Protein AF-A0A962HNU2-F1 (afdb_monomer_lite)

Structure (mmCIF, N/CA/C/O backbone):
data_AF-A0A962HNU2-F1
#
_entry.id   AF-A0A962HNU2-F1
#
loo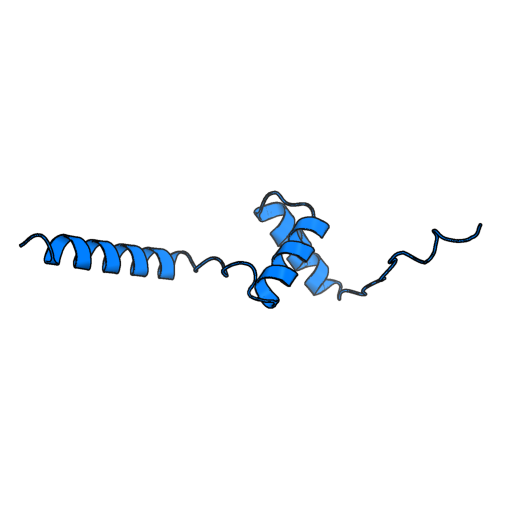p_
_atom_site.group_PDB
_atom_site.id
_atom_site.type_symbol
_atom_site.label_atom_id
_atom_site.label_alt_id
_atom_site.label_comp_id
_atom_site.label_asym_id
_atom_site.label_entity_id
_atom_site.label_seq_id
_atom_site.pdbx_PDB_ins_code
_atom_site.Cartn_x
_atom_site.Cartn_y
_atom_site.Cartn_z
_atom_site.occupancy
_atom_site.B_iso_or_equiv
_atom_site.auth_seq_id
_atom_site.auth_comp_id
_atom_site.auth_asym_id
_atom_site.auth_atom_id
_atom_site.pdbx_PDB_model_num
ATOM 1 N N . MET A 1 1 ? 39.519 -8.960 -2.772 1.00 44.78 1 MET A N 1
ATOM 2 C CA . MET A 1 1 ? 38.238 -8.915 -2.039 1.00 44.78 1 MET A CA 1
ATOM 3 C C . MET A 1 1 ? 37.123 -8.621 -3.033 1.00 44.78 1 MET A C 1
ATOM 5 O O . MET A 1 1 ? 36.922 -7.469 -3.388 1.00 44.78 1 MET A O 1
ATOM 9 N N . LYS A 1 2 ? 36.474 -9.664 -3.561 1.00 49.91 2 LYS A N 1
ATOM 10 C CA . LYS A 1 2 ? 35.201 -9.568 -4.291 1.00 49.91 2 LYS A CA 1
ATOM 11 C C . LYS A 1 2 ? 34.141 -10.089 -3.326 1.00 49.91 2 LYS A C 1
ATOM 13 O O . LYS A 1 2 ? 33.910 -11.286 -3.287 1.00 49.91 2 LYS A O 1
ATOM 18 N N . GLU A 1 3 ? 33.609 -9.219 -2.479 1.00 52.19 3 GLU A N 1
ATOM 19 C CA . GLU A 1 3 ? 32.673 -9.623 -1.416 1.00 52.19 3 GLU A CA 1
ATOM 20 C C . GLU A 1 3 ? 31.421 -8.734 -1.342 1.00 52.19 3 GLU A C 1
ATOM 22 O O . GLU A 1 3 ? 30.722 -8.765 -0.343 1.00 52.19 3 GLU A O 1
ATOM 27 N N . ASN A 1 4 ? 31.102 -7.951 -2.385 1.00 52.25 4 ASN A N 1
ATOM 28 C CA . ASN A 1 4 ? 29.994 -6.984 -2.304 1.00 52.25 4 ASN A CA 1
ATOM 29 C C . ASN A 1 4 ? 28.995 -6.950 -3.475 1.00 52.25 4 ASN A C 1
ATOM 31 O O . ASN A 1 4 ? 28.066 -6.153 -3.410 1.00 52.25 4 ASN A O 1
ATOM 35 N N . ASP A 1 5 ? 29.119 -7.786 -4.511 1.00 51.09 5 ASP A N 1
ATOM 36 C CA . ASP A 1 5 ? 28.217 -7.688 -5.681 1.00 51.09 5 ASP A CA 1
ATOM 37 C C . ASP A 1 5 ? 26.997 -8.627 -5.643 1.00 51.09 5 ASP A C 1
ATOM 39 O O . ASP A 1 5 ? 26.017 -8.379 -6.342 1.00 51.09 5 ASP A O 1
ATOM 43 N N . ASP A 1 6 ? 27.000 -9.658 -4.791 1.00 51.28 6 ASP A N 1
ATOM 44 C CA . ASP A 1 6 ? 25.919 -10.66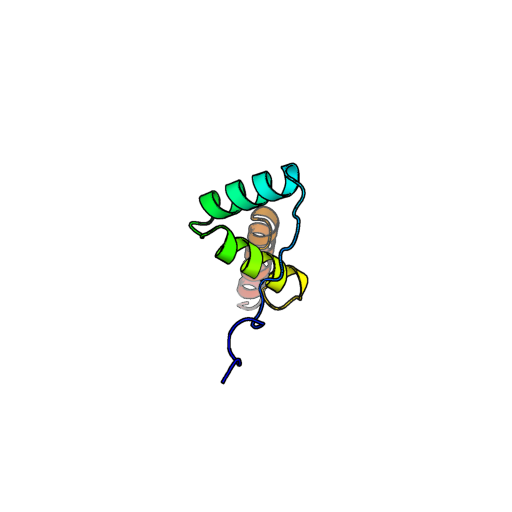3 -4.732 1.00 51.28 6 ASP A CA 1
ATOM 45 C C . ASP A 1 6 ? 24.815 -10.336 -3.704 1.00 51.28 6 ASP A C 1
ATOM 47 O O . ASP A 1 6 ? 23.883 -11.115 -3.492 1.00 51.28 6 ASP A O 1
ATOM 51 N N . TYR A 1 7 ? 24.868 -9.159 -3.075 1.00 49.78 7 TYR A N 1
ATOM 52 C CA . TYR A 1 7 ? 23.897 -8.719 -2.069 1.00 49.78 7 TYR A CA 1
ATOM 53 C C . TYR A 1 7 ? 22.617 -8.170 -2.762 1.00 49.78 7 TYR A C 1
ATOM 55 O O . TYR A 1 7 ? 22.390 -6.968 -2.853 1.00 49.78 7 TYR A O 1
ATOM 63 N N . TYR A 1 8 ? 21.746 -9.075 -3.228 1.00 52.94 8 TYR A N 1
ATOM 64 C CA . TYR A 1 8 ? 20.291 -8.874 -3.438 1.00 52.94 8 TYR A CA 1
ATOM 65 C C . TYR A 1 8 ? 19.784 -8.004 -4.603 1.00 52.94 8 TYR A C 1
ATOM 67 O O . TYR A 1 8 ? 18.856 -7.210 -4.433 1.00 52.94 8 TYR A O 1
ATOM 75 N N . ARG A 1 9 ? 20.224 -8.233 -5.844 1.00 55.00 9 ARG A N 1
ATOM 76 C CA . ARG A 1 9 ? 19.353 -7.906 -6.995 1.00 55.00 9 ARG A CA 1
ATOM 77 C C . ARG A 1 9 ? 18.346 -9.025 -7.229 1.00 55.00 9 ARG A C 1
ATOM 79 O O . ARG A 1 9 ? 18.392 -9.715 -8.244 1.00 55.00 9 ARG A O 1
ATOM 86 N N . THR A 1 10 ? 17.409 -9.205 -6.305 1.00 59.38 10 THR A N 1
ATOM 87 C CA . THR A 1 10 ? 16.239 -10.039 -6.584 1.00 59.38 10 THR A CA 1
ATOM 88 C C . THR A 1 10 ? 15.365 -9.272 -7.572 1.00 59.38 10 THR A C 1
ATOM 90 O O . THR A 1 10 ? 14.560 -8.421 -7.203 1.00 59.38 10 THR A O 1
ATOM 93 N N . GLN A 1 11 ? 15.606 -9.493 -8.865 1.00 68.19 11 GLN A N 1
ATOM 94 C CA . GLN A 1 11 ? 14.816 -8.905 -9.939 1.00 68.19 11 GLN A CA 1
ATOM 95 C C . GLN A 1 11 ? 13.476 -9.633 -10.014 1.00 68.19 11 GLN A C 1
ATOM 97 O O . GLN A 1 11 ? 13.284 -10.552 -10.810 1.00 68.19 11 GLN A O 1
ATOM 102 N N . PHE A 1 12 ? 12.550 -9.246 -9.144 1.00 71.94 12 PHE A N 1
ATOM 103 C CA . PHE A 1 12 ? 11.185 -9.737 -9.212 1.00 71.94 12 PHE A CA 1
ATOM 104 C C . PHE A 1 12 ? 10.496 -9.139 -10.437 1.00 71.94 12 PHE A C 1
ATOM 106 O O . PHE A 1 12 ? 10.461 -7.922 -10.620 1.00 71.94 12 PHE A O 1
ATOM 113 N N . ARG A 1 13 ? 9.955 -10.008 -11.292 1.00 83.12 13 ARG A N 1
ATOM 114 C CA . ARG A 1 13 ? 9.088 -9.588 -12.392 1.00 83.12 13 ARG A CA 1
ATOM 115 C C . ARG A 1 13 ? 7.673 -9.474 -11.854 1.00 83.12 13 ARG A C 1
ATOM 117 O O . ARG A 1 13 ? 7.098 -10.472 -11.431 1.00 83.12 13 ARG A O 1
ATOM 124 N N . ILE A 1 14 ? 7.143 -8.261 -11.881 1.00 85.94 14 ILE A N 1
ATOM 125 C CA . ILE A 1 14 ? 5.761 -7.973 -11.515 1.00 85.94 14 ILE A CA 1
ATOM 126 C C . ILE A 1 14 ? 4.981 -7.786 -12.825 1.00 85.94 14 ILE A C 1
ATOM 128 O O . ILE A 1 14 ? 5.466 -7.061 -13.700 1.00 85.94 14 ILE A O 1
ATOM 132 N N . PRO A 1 15 ? 3.823 -8.449 -12.998 1.00 93.44 15 PRO A N 1
ATOM 133 C CA . PRO A 1 15 ? 2.905 -8.166 -14.099 1.00 93.44 15 PRO A CA 1
ATOM 134 C C . PRO A 1 15 ? 2.576 -6.667 -14.198 1.00 93.44 15 PRO A C 1
ATOM 136 O O . PRO A 1 15 ? 2.506 -5.974 -13.184 1.00 93.44 15 PRO A O 1
ATOM 139 N N . ALA A 1 16 ? 2.447 -6.143 -15.419 1.00 90.56 16 ALA A N 1
ATOM 140 C CA . ALA A 1 16 ? 2.359 -4.698 -15.650 1.00 90.56 16 ALA A CA 1
ATOM 141 C C . ALA A 1 16 ? 1.079 -4.067 -15.075 1.00 90.56 16 ALA A C 1
ATOM 143 O O . ALA A 1 16 ? 1.123 -2.945 -14.579 1.00 90.56 16 ALA A O 1
ATOM 144 N N . ASP A 1 17 ? -0.026 -4.804 -15.121 1.00 92.81 17 ASP A N 1
ATOM 145 C CA . ASP A 1 17 ? -1.300 -4.482 -14.478 1.00 92.81 17 ASP A CA 1
ATOM 146 C C . ASP A 1 17 ? -1.135 -4.339 -12.960 1.00 92.81 17 ASP A C 1
ATOM 148 O O . ASP A 1 17 ? -1.426 -3.283 -12.403 1.00 92.81 17 ASP A O 1
ATOM 152 N N . ILE A 1 18 ? -0.536 -5.341 -12.313 1.00 93.19 18 ILE A N 1
ATOM 153 C CA . ILE A 1 18 ? -0.289 -5.332 -10.865 1.00 93.19 18 ILE A CA 1
ATOM 154 C C . ILE A 1 18 ? 0.678 -4.207 -10.476 1.00 93.19 18 ILE A C 1
ATOM 156 O O . ILE A 1 18 ? 0.501 -3.546 -9.455 1.00 93.19 18 ILE A O 1
ATOM 160 N N . TYR A 1 19 ? 1.716 -3.963 -11.278 1.00 92.94 19 TYR A N 1
ATOM 161 C CA . TYR A 1 19 ? 2.639 -2.856 -11.032 1.00 92.94 19 TYR A CA 1
ATOM 162 C 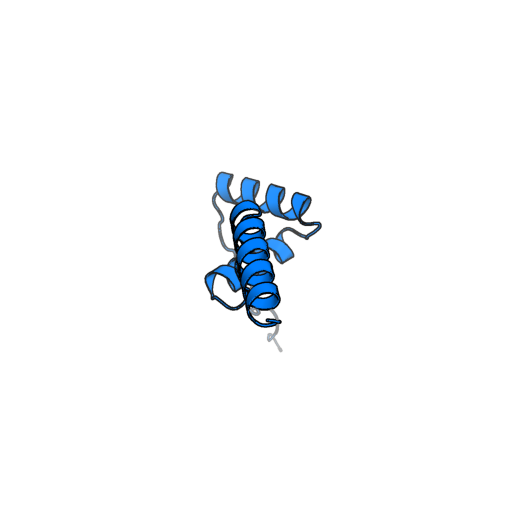C . TYR A 1 19 ? 1.937 -1.493 -11.111 1.00 92.94 19 TYR A C 1
ATOM 164 O O . TYR A 1 19 ? 2.240 -0.616 -10.302 1.00 92.94 19 TYR A O 1
ATOM 172 N N . GLY A 1 20 ? 1.006 -1.328 -12.058 1.00 94.44 20 GLY A N 1
ATOM 173 C CA . GLY A 1 20 ? 0.159 -0.141 -12.170 1.00 94.44 20 GLY A CA 1
ATOM 174 C C . GLY A 1 20 ? -0.646 0.096 -10.896 1.00 94.44 20 GLY A C 1
ATOM 175 O O . GLY A 1 20 ? -0.500 1.144 -10.277 1.00 94.44 20 GLY A O 1
ATOM 176 N N . GLU A 1 21 ? -1.376 -0.918 -10.431 1.00 95.88 21 GLU A N 1
ATOM 177 C CA . GLU A 1 21 ? -2.164 -0.830 -9.193 1.00 95.88 21 GLU A CA 1
ATOM 178 C C . GLU A 1 21 ? -1.301 -0.506 -7.964 1.00 95.88 21 GLU A C 1
ATOM 180 O O . GLU A 1 21 ? -1.671 0.312 -7.122 1.00 95.88 21 GLU A O 1
ATOM 185 N N . ILE A 1 22 ? -0.114 -1.112 -7.852 1.00 94.56 22 ILE A N 1
ATOM 186 C CA . ILE A 1 22 ? 0.815 -0.830 -6.746 1.00 94.56 22 ILE A CA 1
ATOM 187 C C . ILE A 1 22 ? 1.306 0.616 -6.795 1.00 94.56 22 ILE A C 1
ATOM 189 O O . ILE A 1 22 ? 1.498 1.226 -5.741 1.00 94.56 22 ILE A O 1
ATOM 193 N N . LYS A 1 23 ? 1.547 1.152 -7.993 1.00 94.81 23 LYS A N 1
ATOM 194 C CA . LYS A 1 23 ? 1.963 2.540 -8.169 1.00 94.81 23 LYS A CA 1
ATOM 195 C C . LYS A 1 23 ? 0.849 3.495 -7.748 1.00 94.81 23 LYS A C 1
ATOM 197 O O . LYS A 1 23 ? 1.127 4.393 -6.961 1.00 94.81 23 LYS A O 1
ATOM 202 N N . ASP A 1 24 ? -0.378 3.257 -8.198 1.00 95.75 24 ASP A N 1
ATOM 203 C CA . ASP A 1 24 ? -1.530 4.092 -7.847 1.00 95.75 24 ASP A CA 1
ATOM 204 C C . ASP A 1 24 ? -1.749 4.095 -6.324 1.00 95.75 24 ASP A C 1
ATOM 206 O O . ASP A 1 24 ? -1.834 5.151 -5.701 1.00 95.75 24 ASP A O 1
ATOM 210 N N . LEU A 1 25 ? -1.683 2.921 -5.685 1.00 93.81 25 LEU A N 1
ATOM 211 C CA . LEU A 1 25 ? -1.742 2.807 -4.225 1.00 93.81 25 LEU A CA 1
ATOM 212 C C . LEU A 1 25 ? -0.583 3.516 -3.516 1.00 93.81 25 LEU A C 1
ATOM 214 O O . LEU A 1 25 ? -0.762 4.018 -2.407 1.00 93.81 25 LEU A O 1
ATOM 218 N N . ALA A 1 26 ? 0.619 3.509 -4.094 1.00 93.62 26 ALA A N 1
ATOM 219 C CA . ALA A 1 26 ? 1.764 4.201 -3.515 1.00 93.62 26 ALA A CA 1
ATOM 220 C C . ALA A 1 26 ? 1.532 5.718 -3.506 1.00 93.62 26 ALA A C 1
ATOM 222 O O . ALA A 1 26 ? 1.756 6.347 -2.470 1.00 93.62 26 ALA A O 1
ATOM 223 N N . ASP A 1 27 ? 1.015 6.264 -4.609 1.00 94.56 27 ASP A N 1
ATOM 224 C CA . ASP A 1 27 ? 0.669 7.680 -4.742 1.00 94.56 27 ASP A CA 1
ATOM 225 C C . ASP A 1 27 ? -0.472 8.067 -3.776 1.00 94.56 27 ASP A C 1
ATOM 227 O O . ASP A 1 27 ? -0.348 9.048 -3.048 1.00 94.56 27 ASP A O 1
ATOM 231 N N . GLU A 1 28 ? -1.534 7.259 -3.667 1.00 93.25 28 GLU A N 1
ATOM 232 C CA . GLU A 1 28 ? -2.660 7.494 -2.738 1.00 93.25 28 GLU A CA 1
ATOM 233 C C . GLU A 1 28 ? -2.267 7.477 -1.254 1.00 93.25 28 GLU A C 1
ATOM 235 O O . GLU A 1 28 ? -2.948 8.063 -0.413 1.00 93.25 28 GLU A O 1
ATOM 240 N N . ASN A 1 29 ? -1.193 6.762 -0.912 1.00 88.62 29 ASN A N 1
ATOM 241 C CA . ASN A 1 29 ? -0.741 6.577 0.466 1.00 88.62 29 ASN A CA 1
ATOM 242 C C . ASN A 1 29 ? 0.501 7.414 0.812 1.00 88.62 29 ASN A C 1
ATOM 244 O O . ASN A 1 29 ? 1.106 7.170 1.861 1.00 88.62 29 ASN A O 1
ATOM 248 N N . ASP A 1 30 ? 0.908 8.344 -0.059 1.00 92.81 30 ASP A N 1
ATOM 249 C CA . ASP A 1 30 ? 2.118 9.164 0.087 1.00 92.81 30 ASP A CA 1
ATOM 250 C C . ASP A 1 30 ? 3.385 8.321 0.347 1.00 92.81 30 ASP A C 1
ATOM 252 O O . ASP A 1 30 ? 4.232 8.627 1.196 1.00 92.81 30 ASP A O 1
ATOM 256 N N . ARG A 1 31 ? 3.526 7.202 -0.374 1.00 90.25 31 ARG A N 1
ATOM 257 C CA . ARG A 1 31 ? 4.669 6.283 -0.269 1.00 90.25 31 ARG A CA 1
ATOM 258 C C . ARG A 1 31 ? 5.426 6.189 -1.583 1.00 90.25 31 ARG A C 1
ATOM 260 O O . ARG A 1 31 ? 4.882 6.306 -2.669 1.00 90.25 31 ARG A O 1
ATOM 267 N N . SER A 1 32 ? 6.713 5.854 -1.489 1.00 95.62 32 SER A N 1
ATOM 268 C CA . SER A 1 32 ? 7.423 5.342 -2.665 1.00 95.62 32 SER A CA 1
ATOM 269 C C . SER A 1 32 ? 6.873 3.967 -3.058 1.00 95.62 32 SER A C 1
ATOM 271 O O . SER A 1 32 ? 6.460 3.197 -2.191 1.00 95.62 32 SER A O 1
ATOM 273 N N . ILE A 1 33 ? 6.964 3.609 -4.342 1.00 93.06 33 ILE A N 1
ATOM 274 C CA . ILE A 1 33 ? 6.564 2.281 -4.850 1.00 93.06 33 ILE A CA 1
ATOM 275 C C . ILE A 1 33 ? 7.236 1.156 -4.050 1.00 93.06 33 ILE A C 1
ATOM 277 O O . ILE A 1 33 ? 6.591 0.188 -3.652 1.00 93.06 33 ILE A O 1
ATOM 281 N N . ASN A 1 34 ? 8.531 1.298 -3.750 1.00 91.44 34 ASN A N 1
ATOM 282 C CA . ASN A 1 34 ? 9.252 0.318 -2.939 1.00 91.44 34 ASN A CA 1
ATOM 283 C C . ASN A 1 34 ? 8.726 0.264 -1.494 1.00 91.44 34 ASN A C 1
ATOM 285 O O . ASN A 1 34 ? 8.582 -0.814 -0.924 1.00 91.44 34 ASN A O 1
ATOM 289 N N . GLY A 1 35 ? 8.400 1.418 -0.907 1.00 92.31 35 GLY A N 1
ATOM 290 C CA . GLY A 1 35 ? 7.761 1.485 0.407 1.00 92.31 35 GLY A CA 1
ATOM 291 C C . GLY A 1 35 ? 6.397 0.795 0.427 1.00 92.31 35 GLY A C 1
ATOM 292 O O . GLY A 1 35 ? 6.105 0.051 1.363 1.00 92.31 35 GLY A O 1
ATOM 293 N N . GLN A 1 36 ? 5.598 0.976 -0.625 1.00 94.38 36 GLN A N 1
ATOM 294 C CA . GLN A 1 36 ? 4.298 0.327 -0.773 1.00 94.38 36 GLN A CA 1
ATOM 295 C C . GLN A 1 36 ? 4.433 -1.192 -0.959 1.00 94.38 36 GLN A C 1
ATOM 297 O O . GLN A 1 36 ? 3.713 -1.946 -0.310 1.00 94.38 36 GLN A O 1
ATOM 302 N N . LEU A 1 37 ? 5.402 -1.663 -1.750 1.00 92.75 37 LEU A N 1
ATOM 303 C CA . LEU A 1 37 ? 5.719 -3.092 -1.881 1.00 92.75 37 LEU A CA 1
ATOM 304 C C . LEU A 1 37 ? 6.079 -3.727 -0.535 1.00 92.75 37 LEU A C 1
ATOM 306 O O . LEU A 1 37 ? 5.523 -4.759 -0.164 1.00 92.75 37 LEU A O 1
ATOM 310 N N . VAL A 1 38 ? 6.982 -3.098 0.222 1.00 92.38 38 VAL A N 1
ATOM 311 C CA . VAL A 1 38 ? 7.368 -3.584 1.555 1.00 92.38 38 VAL A CA 1
ATOM 312 C C . VAL A 1 38 ? 6.164 -3.603 2.495 1.00 92.38 38 VAL A C 1
ATOM 314 O O . VAL A 1 38 ? 5.990 -4.567 3.239 1.00 92.38 38 VAL A O 1
ATOM 317 N N . TYR A 1 39 ? 5.318 -2.573 2.458 1.00 92.69 39 TYR A N 1
ATOM 318 C CA . TYR A 1 39 ? 4.090 -2.523 3.246 1.00 92.69 39 TYR A CA 1
ATOM 319 C C . TYR A 1 39 ? 3.151 -3.690 2.913 1.00 92.69 39 TYR A C 1
ATOM 321 O O . TYR A 1 39 ? 2.770 -4.435 3.815 1.00 92.69 39 TYR A O 1
ATOM 329 N N . LEU A 1 40 ? 2.840 -3.906 1.633 1.00 91.88 40 LEU A N 1
ATOM 330 C CA . LEU A 1 40 ? 1.962 -4.990 1.184 1.00 91.88 40 LEU A CA 1
ATOM 331 C C . LEU A 1 40 ? 2.515 -6.371 1.560 1.00 91.88 40 LEU A C 1
ATOM 333 O O . LEU A 1 40 ? 1.768 -7.220 2.042 1.00 91.88 40 LEU A O 1
ATOM 337 N N . LEU A 1 41 ? 3.828 -6.583 1.425 1.00 92.25 41 LEU A N 1
ATOM 338 C CA . LEU A 1 41 ? 4.481 -7.822 1.859 1.00 92.25 41 LEU A CA 1
ATOM 339 C C . LEU A 1 41 ? 4.343 -8.039 3.370 1.00 92.25 41 LEU A C 1
ATOM 341 O O . LEU A 1 41 ? 4.038 -9.144 3.809 1.00 92.25 41 LEU A O 1
ATOM 345 N N . ARG A 1 42 ? 4.518 -6.991 4.181 1.00 92.56 42 ARG A N 1
ATOM 346 C CA . ARG A 1 42 ? 4.329 -7.075 5.637 1.00 92.56 42 ARG A CA 1
ATOM 347 C C . ARG A 1 42 ? 2.881 -7.369 6.017 1.00 92.56 42 ARG A C 1
ATOM 349 O O . ARG A 1 42 ? 2.655 -8.143 6.943 1.00 92.56 42 ARG A O 1
ATOM 356 N N . VAL A 1 43 ? 1.916 -6.787 5.305 1.00 91.12 43 VAL A N 1
ATOM 357 C CA . VAL A 1 43 ? 0.488 -7.085 5.483 1.00 91.12 43 VAL A CA 1
ATOM 358 C C . VAL A 1 43 ? 0.201 -8.551 5.146 1.00 91.12 43 VAL A C 1
ATOM 360 O O . VAL A 1 43 ? -0.412 -9.246 5.951 1.00 91.12 43 VAL A O 1
ATOM 363 N N . ALA A 1 44 ? 0.706 -9.055 4.016 1.00 88.69 44 ALA A N 1
ATOM 364 C CA . ALA A 1 44 ? 0.543 -10.455 3.614 1.00 88.69 44 ALA A CA 1
ATOM 365 C C . ALA A 1 44 ? 1.182 -11.441 4.609 1.00 88.69 44 ALA A C 1
ATOM 367 O O . ALA A 1 44 ? 0.657 -12.529 4.833 1.00 88.69 44 ALA A O 1
ATOM 368 N N . LEU A 1 45 ? 2.289 -11.045 5.245 1.00 93.19 45 LEU A N 1
ATOM 369 C CA . LEU A 1 45 ? 2.948 -11.803 6.312 1.00 93.19 45 LEU A CA 1
ATOM 370 C C . LEU A 1 45 ? 2.286 -11.631 7.694 1.00 93.19 45 LEU A C 1
ATOM 372 O O . LEU A 1 45 ? 2.792 -12.172 8.676 1.00 93.19 45 LEU A O 1
ATOM 376 N N . GLY A 1 46 ? 1.199 -10.860 7.805 1.00 88.81 46 GLY A N 1
ATOM 377 C CA . GLY A 1 46 ? 0.498 -10.606 9.069 1.00 88.81 46 GLY A CA 1
ATOM 378 C C . GLY A 1 46 ? 1.274 -9.737 10.066 1.00 88.81 46 GLY A C 1
ATOM 379 O O . GLY A 1 46 ? 0.930 -9.694 11.243 1.00 88.81 46 GLY A O 1
ATOM 380 N N . GLN A 1 47 ? 2.323 -9.045 9.619 1.00 88.44 47 GLN A N 1
ATOM 381 C CA . GLN A 1 47 ? 3.169 -8.184 10.458 1.00 88.44 47 GLN A CA 1
ATOM 382 C C . GLN A 1 47 ? 2.586 -6.782 10.645 1.00 88.44 47 GLN A C 1
ATOM 384 O O . GLN A 1 47 ? 3.003 -6.046 11.537 1.00 88.44 47 GLN A O 1
ATOM 389 N N . VAL A 1 48 ? 1.649 -6.393 9.780 1.00 85.25 48 VAL A N 1
ATOM 390 C CA . VAL A 1 48 ? 0.934 -5.121 9.846 1.00 85.25 48 VAL A CA 1
ATOM 391 C C . VAL A 1 48 ? -0.560 -5.423 9.748 1.00 85.25 48 VAL A C 1
ATOM 393 O O . VAL A 1 48 ? -0.952 -6.186 8.861 1.00 85.25 48 VAL A O 1
ATOM 396 N N . PRO A 1 49 ? -1.402 -4.859 10.633 1.00 75.00 49 PRO A N 1
ATOM 397 C CA . PRO A 1 49 ? -2.841 -5.046 10.542 1.00 75.00 49 PRO A CA 1
ATOM 398 C C . PRO A 1 49 ? -3.351 -4.499 9.208 1.00 75.00 49 PRO A C 1
ATOM 400 O O . PRO A 1 49 ? -3.023 -3.377 8.817 1.00 75.00 49 PRO A O 1
ATOM 403 N N . VAL A 1 50 ? -4.161 -5.302 8.514 1.00 73.94 50 VAL A N 1
ATOM 404 C CA . VAL A 1 50 ? -4.874 -4.855 7.314 1.00 73.94 50 VAL A CA 1
ATOM 405 C C . VAL A 1 50 ? -5.733 -3.656 7.723 1.00 73.94 50 VAL A C 1
ATOM 407 O O . VAL A 1 50 ? -6.492 -3.784 8.692 1.00 73.94 50 VAL A O 1
ATOM 410 N N . PRO A 1 51 ? -5.625 -2.501 7.039 1.00 68.69 51 PRO A N 1
ATOM 411 C CA . PRO A 1 51 ? -6.471 -1.363 7.336 1.00 68.69 51 PRO A CA 1
ATOM 412 C C . PRO A 1 51 ? -7.917 -1.818 7.205 1.00 68.69 51 PRO A C 1
ATOM 414 O O . PRO A 1 51 ? -8.351 -2.352 6.184 1.00 68.69 51 PRO A O 1
ATOM 417 N N . VAL A 1 52 ? -8.635 -1.695 8.313 1.00 66.38 52 VAL A N 1
ATOM 418 C CA . VAL A 1 52 ? -10.031 -2.086 8.383 1.00 66.38 52 VAL A CA 1
ATOM 419 C C . VAL A 1 52 ? -10.803 -1.185 7.414 1.00 66.38 52 VAL A C 1
ATOM 421 O O . VAL A 1 52 ? -10.673 0.035 7.536 1.00 66.38 52 VAL A O 1
ATOM 424 N N . PRO A 1 53 ? -11.598 -1.742 6.476 1.00 70.12 53 PRO A N 1
ATOM 425 C CA . PRO A 1 53 ? -12.434 -0.935 5.596 1.00 70.12 53 PRO A CA 1
ATOM 426 C C . PRO A 1 53 ? -13.258 0.055 6.416 1.00 70.12 53 PRO A C 1
ATOM 428 O O . PRO A 1 53 ? -13.767 -0.305 7.481 1.00 70.12 53 PRO A O 1
ATOM 431 N N . GLU A 1 54 ? -13.385 1.291 5.941 1.00 66.31 54 GLU A N 1
ATOM 432 C CA . GLU A 1 54 ? -13.939 2.407 6.717 1.00 66.31 54 GLU A CA 1
ATOM 433 C C . GLU A 1 54 ? -15.326 2.090 7.312 1.00 66.31 54 GLU A C 1
ATOM 435 O O . GLU A 1 54 ? -15.614 2.417 8.464 1.00 66.31 54 GLU A O 1
ATOM 440 N N . ASP A 1 55 ? -16.158 1.350 6.577 1.00 70.88 55 ASP A N 1
ATOM 441 C CA . ASP A 1 55 ? -17.481 0.903 7.031 1.00 70.88 55 ASP A CA 1
ATOM 442 C C . ASP A 1 55 ? -17.418 -0.096 8.193 1.00 70.88 55 ASP A C 1
ATOM 444 O O . ASP A 1 55 ? -18.213 -0.040 9.141 1.00 70.88 55 ASP A O 1
ATOM 448 N N . ARG A 1 56 ? -16.424 -0.989 8.175 1.00 69.94 56 ARG A N 1
ATOM 449 C CA . ARG A 1 56 ? -16.171 -1.918 9.279 1.00 69.94 56 ARG A CA 1
ATOM 450 C C . ARG A 1 56 ? -15.604 -1.164 10.485 1.00 69.94 56 ARG A C 1
ATOM 452 O O . ARG A 1 56 ? -15.980 -1.478 11.610 1.00 69.94 56 ARG A O 1
ATOM 459 N N . MET A 1 57 ? -14.791 -0.127 10.267 1.00 73.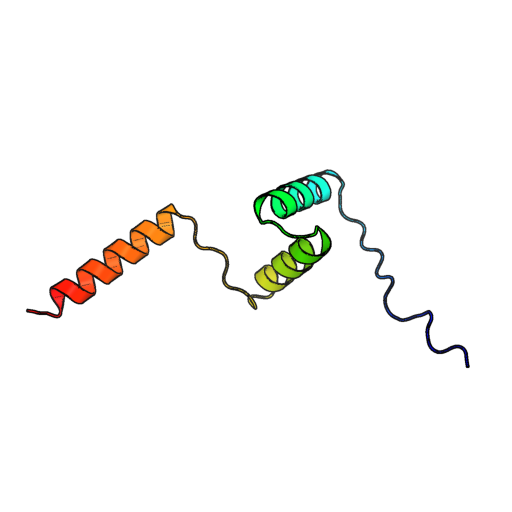31 57 MET A N 1
ATOM 460 C CA . MET A 1 57 ? -14.281 0.736 11.339 1.00 73.31 57 MET A CA 1
ATOM 461 C C . MET A 1 57 ? -15.420 1.497 12.031 1.00 73.31 57 MET A C 1
ATOM 463 O O . MET A 1 57 ? -15.510 1.493 13.255 1.00 73.31 57 MET A O 1
ATOM 467 N N . LYS A 1 58 ? -16.346 2.086 11.263 1.00 73.88 58 LYS A N 1
ATOM 468 C CA . LYS A 1 58 ? -17.544 2.760 11.800 1.00 73.88 58 LYS A CA 1
ATOM 469 C C . LYS A 1 58 ? -18.417 1.813 12.624 1.00 73.88 58 LYS A C 1
ATOM 471 O O . LYS A 1 58 ? -18.966 2.224 13.645 1.00 73.88 58 LYS A O 1
ATOM 476 N N . THR A 1 59 ? -18.535 0.557 12.197 1.00 78.69 59 THR A N 1
ATOM 477 C CA . THR A 1 59 ? -19.281 -0.477 12.931 1.00 78.69 59 THR A CA 1
ATOM 478 C C . THR A 1 59 ? -18.602 -0.810 14.259 1.00 78.69 59 THR A C 1
ATOM 480 O O . THR A 1 59 ? -19.243 -0.707 15.301 1.00 78.69 59 THR A O 1
ATOM 483 N N . LEU A 1 60 ? -17.293 -1.075 14.239 1.00 76.69 60 LEU A N 1
ATOM 484 C CA . LEU A 1 60 ? -16.482 -1.315 15.440 1.00 76.69 60 LEU A CA 1
ATOM 485 C C . LEU A 1 60 ? -16.560 -0.156 16.442 1.00 76.69 60 LEU A C 1
ATOM 487 O O . LEU A 1 60 ? -16.765 -0.377 17.631 1.00 76.69 60 LEU A O 1
ATOM 491 N N . ILE A 1 61 ? -16.454 1.088 15.968 1.00 81.12 61 ILE A N 1
ATOM 492 C CA . ILE A 1 61 ? -16.566 2.274 16.829 1.00 81.12 61 ILE A CA 1
ATOM 493 C C . ILE A 1 61 ? -17.942 2.323 17.507 1.00 81.12 61 ILE A C 1
ATOM 495 O O . ILE A 1 61 ? -18.025 2.587 18.704 1.00 81.12 61 ILE A O 1
ATOM 499 N N . ARG A 1 62 ? -19.029 2.045 16.774 1.00 79.00 62 ARG A N 1
ATOM 500 C CA . ARG A 1 62 ? -20.388 2.027 17.345 1.00 79.00 62 ARG A CA 1
ATOM 501 C C . ARG A 1 62 ? -20.569 0.931 18.393 1.00 79.00 62 ARG A C 1
ATOM 503 O O . ARG A 1 62 ? -21.262 1.168 19.379 1.00 79.00 62 ARG A O 1
ATOM 510 N N . GLU A 1 63 ? -19.977 -0.240 18.179 1.00 83.06 63 GLU A N 1
ATOM 511 C CA . GLU A 1 63 ? -20.018 -1.356 19.129 1.00 83.06 63 GLU A CA 1
ATOM 512 C C . GLU A 1 63 ? -19.282 -1.007 20.426 1.00 83.06 63 GLU A C 1
ATOM 514 O O . GLU A 1 63 ? -19.882 -1.085 21.496 1.00 83.06 63 GLU A O 1
ATOM 519 N N . VAL A 1 64 ? -18.046 -0.503 20.331 1.00 84.06 64 VAL A N 1
ATOM 520 C CA . VAL A 1 64 ? -17.250 -0.084 21.500 1.00 84.06 64 VAL A CA 1
ATOM 521 C C . VAL A 1 64 ? -17.958 1.019 22.289 1.00 84.06 64 VAL A C 1
ATOM 523 O O . VAL A 1 64 ? -18.082 0.928 23.506 1.00 84.06 64 VAL A O 1
ATOM 526 N N . VAL A 1 65 ? -18.486 2.044 21.610 1.00 85.50 65 VAL A N 1
ATOM 527 C CA . VAL A 1 65 ? -19.221 3.133 22.276 1.00 85.50 65 VAL A CA 1
ATOM 528 C C . VAL A 1 65 ? -20.458 2.606 23.011 1.00 85.50 65 VAL A C 1
ATOM 530 O O . VAL A 1 65 ? -20.748 3.060 24.115 1.00 85.50 65 VAL A O 1
ATOM 533 N N . ARG A 1 66 ? -21.185 1.639 22.437 1.00 81.69 66 ARG A N 1
ATOM 534 C CA . ARG A 1 66 ? -22.359 1.037 23.085 1.00 81.69 66 ARG A CA 1
ATOM 535 C C . ARG A 1 66 ? -21.974 0.212 24.316 1.00 81.69 66 ARG A C 1
ATOM 537 O O . ARG A 1 66 ? -22.677 0.293 25.319 1.00 81.69 66 ARG A O 1
ATOM 544 N N . GLU A 1 67 ? -20.897 -0.565 24.245 1.00 84.62 67 GLU A N 1
ATOM 545 C CA . GLU A 1 67 ? -20.426 -1.373 25.377 1.00 84.62 67 GLU A CA 1
ATOM 546 C C . GLU A 1 67 ? -19.961 -0.514 26.555 1.00 84.62 67 GLU A C 1
ATOM 548 O O . GLU A 1 67 ? -20.336 -0.787 27.692 1.00 84.62 67 GLU A O 1
ATOM 553 N N . GLU A 1 68 ? -19.195 0.545 26.297 1.00 78.69 68 GLU A N 1
ATOM 554 C CA . GLU A 1 68 ? -18.673 1.418 27.357 1.00 78.69 68 GLU A CA 1
ATOM 555 C C . GLU A 1 68 ? -19.779 2.256 28.023 1.00 78.69 68 GLU A C 1
ATOM 557 O O . GLU A 1 68 ? -19.789 2.430 29.244 1.00 78.69 68 GLU A O 1
ATOM 562 N N . LEU A 1 69 ? -20.767 2.718 27.248 1.00 76.06 69 LEU A N 1
ATOM 563 C CA . LEU A 1 69 ? -21.936 3.414 27.797 1.00 76.06 69 LEU A CA 1
ATOM 564 C C . LEU A 1 69 ? -22.852 2.475 28.595 1.00 76.06 69 LEU A C 1
ATOM 566 O O . LEU A 1 69 ? -23.375 2.884 29.625 1.00 7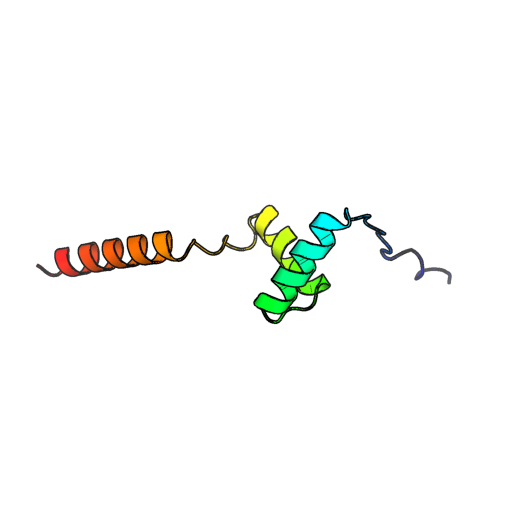6.06 69 LEU A O 1
ATOM 570 N N . GLY A 1 70 ? -23.016 1.219 28.167 1.00 70.44 70 GLY A N 1
ATOM 571 C CA . GLY A 1 70 ? -23.826 0.223 28.881 1.00 70.44 70 GLY A CA 1
ATOM 572 C C . GLY A 1 70 ? -23.171 -0.356 30.141 1.00 70.44 70 GLY A C 1
ATOM 573 O O . GLY A 1 70 ? -23.857 -0.970 30.948 1.00 70.44 70 GLY A O 1
ATOM 574 N N . ARG A 1 71 ? -21.856 -0.178 30.322 1.00 63.72 71 ARG A N 1
ATOM 575 C CA . ARG A 1 71 ? -21.119 -0.555 31.545 1.00 63.72 71 ARG A CA 1
ATOM 576 C C . ARG A 1 71 ? -21.060 0.556 32.596 1.00 63.72 71 ARG A C 1
ATOM 578 O O . ARG A 1 71 ? -20.535 0.324 33.680 1.00 63.72 71 ARG A O 1
ATOM 585 N N . SER A 1 72 ? -21.538 1.754 32.259 1.00 57.16 72 SER A N 1
ATOM 586 C CA . SER A 1 72 ? -21.539 2.924 33.147 1.00 57.16 72 SER A CA 1
ATOM 587 C C . SER A 1 72 ? -22.859 3.103 33.922 1.00 57.16 72 SER A C 1
ATOM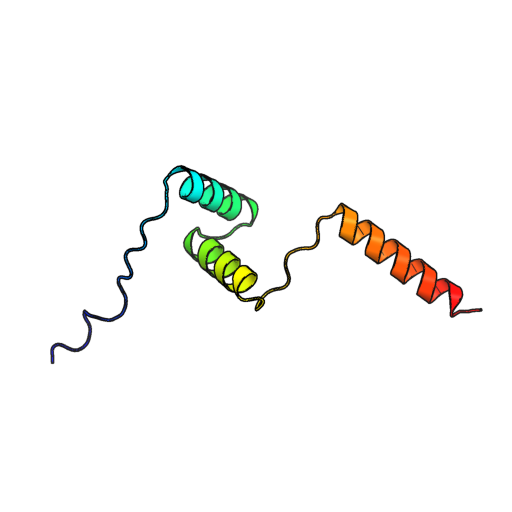 589 O O . SER A 1 72 ? -23.032 4.133 34.575 1.00 57.16 72 SER A O 1
ATOM 591 N N . GLU A 1 73 ? -23.765 2.120 33.861 1.00 48.78 73 GLU A N 1
ATOM 592 C CA . GLU A 1 73 ? -24.979 1.980 34.692 1.00 48.78 73 GLU A CA 1
ATOM 593 C C . GLU A 1 73 ? -24.804 0.859 35.727 1.00 48.78 73 GLU A C 1
ATOM 595 O O . GLU A 1 73 ? -25.289 1.039 36.868 1.00 48.78 73 GLU A O 1
#

pLDDT: mean 79.56, std 15.08, range [44.78, 95.88]

Sequence (73 aa):
MKENDDYYRTQFRIPADIYGEIKDLADENDRSINGQLVYLLRVALGQVPVPVPEDRMKTLIREVVREELGRSE

Foldseek 3Di:
DPDPDPPDPPVDDDPPVVLVVLCVVCVVVVHDSVRSVVVVVCVVVVNDPDPDPVVVVVVVVVVVVVVVVVVVD

Radius of gyration: 20.25 Å; chains: 1; bounding box: 63×21×50 Å

Secondary structure (DSSP, 8-state):
---SS-S----PPPPHHHHHHHHHHHHHTT--HHHHHHHHHHHHTTSSPPPPPHHHHHHHHHHHHHHHHHT--